Protein AF-A0A0Q5KAE8-F1 (afdb_monomer_lite)

pLDDT: mean 87.48, std 10.37, range [57.47, 95.56]

Foldseek 3Di:
DCLQPVPFDPVLSVQLVVQLVVLVVVLVVCVVDDDNPVSVVVSVVSSVVSNVVSVVVRVVVVVVVVVVVD

Sequence (70 aa):
MELDDPNLPPFARSWALIGADAVSEWVGRAEGGVACDAVEDLAVTLLVIIEQQAKVIAEMALRIERLASD

Structure (mmCIF, N/CA/C/O backbone):
data_AF-A0A0Q5KAE8-F1
#
_entry.id   AF-A0A0Q5KAE8-F1
#
loop_
_atom_site.group_PDB
_atom_site.id
_atom_site.type_symbol
_atom_site.label_atom_id
_atom_site.label_alt_id
_atom_site.label_comp_id
_atom_site.label_asym_id
_atom_site.label_entity_id
_atom_site.label_seq_id
_atom_site.pdbx_PDB_ins_code
_atom_site.Cartn_x
_atom_site.Cartn_y
_atom_site.Cartn_z
_atom_site.occupancy
_atom_site.B_iso_or_equiv
_atom_site.auth_seq_id
_atom_site.auth_comp_id
_atom_site.auth_asym_id
_atom_site.auth_atom_id
_atom_site.pdbx_PDB_model_num
ATOM 1 N N . MET A 1 1 ? -6.748 3.165 -10.602 1.00 59.12 1 MET A N 1
ATOM 2 C CA . MET A 1 1 ? -6.111 2.736 -9.345 1.00 59.12 1 MET A CA 1
ATOM 3 C C . MET A 1 1 ? -6.350 3.835 -8.336 1.00 59.12 1 MET A C 1
ATOM 5 O O . MET A 1 1 ? -6.123 4.988 -8.683 1.00 59.12 1 MET A O 1
ATOM 9 N N . GLU A 1 2 ? -6.896 3.510 -7.171 1.00 63.91 2 GLU A N 1
ATOM 10 C CA . GLU A 1 2 ? -7.400 4.498 -6.210 1.00 63.91 2 GLU A CA 1
ATOM 11 C C . GLU A 1 2 ? -6.578 4.377 -4.921 1.00 63.91 2 GLU A C 1
ATOM 13 O O . GLU A 1 2 ? -6.972 3.745 -3.949 1.00 63.91 2 GLU A O 1
ATOM 18 N N . LEU A 1 3 ? -5.359 4.926 -4.961 1.00 68.50 3 LEU A N 1
ATOM 19 C CA . LEU A 1 3 ? -4.398 4.879 -3.846 1.00 68.50 3 LEU A CA 1
ATOM 20 C C . LEU A 1 3 ? -4.823 5.768 -2.663 1.00 68.50 3 LEU A C 1
ATOM 22 O O . LEU A 1 3 ? -4.255 5.668 -1.579 1.00 68.50 3 LEU A O 1
ATOM 26 N N . ASP A 1 4 ? -5.832 6.613 -2.881 1.00 72.62 4 ASP A N 1
ATOM 27 C CA . ASP A 1 4 ? -6.415 7.529 -1.905 1.00 72.62 4 ASP A CA 1
ATOM 28 C C . ASP A 1 4 ? -7.864 7.145 -1.563 1.00 72.62 4 ASP A C 1
ATOM 30 O O . ASP A 1 4 ? -8.743 8.001 -1.512 1.00 72.62 4 ASP A O 1
ATOM 34 N N . ASP A 1 5 ? -8.140 5.849 -1.378 1.00 81.62 5 ASP A N 1
ATOM 35 C CA . ASP A 1 5 ? -9.482 5.373 -1.021 1.00 81.62 5 ASP A CA 1
ATOM 36 C C . ASP A 1 5 ? -9.931 5.988 0.327 1.00 81.62 5 ASP A C 1
ATOM 38 O O . ASP A 1 5 ? -9.347 5.681 1.378 1.00 81.62 5 ASP A O 1
ATOM 42 N N . PRO A 1 6 ? -10.974 6.846 0.338 1.00 80.12 6 PRO A N 1
ATOM 43 C CA . PRO A 1 6 ? -11.440 7.520 1.548 1.00 80.12 6 PRO A CA 1
ATOM 44 C C . PRO A 1 6 ? -12.107 6.565 2.546 1.00 80.12 6 PRO A C 1
ATOM 46 O O . PRO A 1 6 ? -12.349 6.957 3.688 1.00 80.12 6 PRO A O 1
ATOM 49 N N . ASN A 1 7 ? -12.408 5.329 2.139 1.00 84.75 7 ASN A N 1
ATOM 50 C CA . ASN A 1 7 ? -12.985 4.305 3.005 1.00 84.75 7 ASN A CA 1
ATOM 51 C C . ASN A 1 7 ? -11.920 3.545 3.807 1.00 84.75 7 ASN A C 1
ATOM 53 O O . ASN A 1 7 ? -12.266 2.777 4.708 1.00 84.75 7 ASN A O 1
ATOM 57 N N . LEU A 1 8 ? -10.630 3.742 3.508 1.00 87.12 8 LEU A N 1
ATOM 58 C CA . LEU A 1 8 ? -9.552 3.145 4.284 1.00 87.12 8 LEU A CA 1
ATOM 59 C C . LEU A 1 8 ? -9.325 3.907 5.599 1.00 87.12 8 LEU A C 1
ATOM 61 O O . LEU A 1 8 ? -9.319 5.142 5.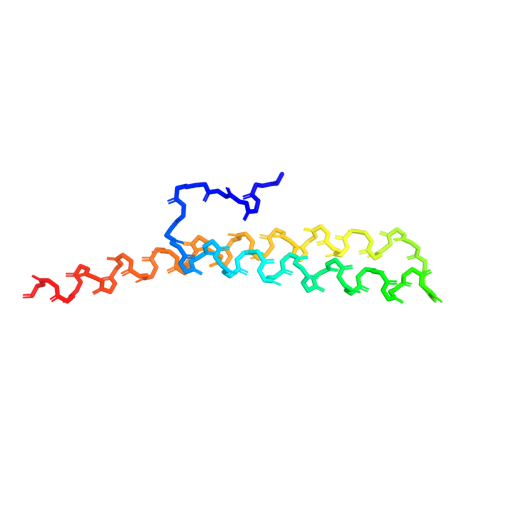620 1.00 87.12 8 LEU A O 1
ATOM 65 N N . PRO A 1 9 ? -9.042 3.193 6.703 1.00 91.19 9 PRO A N 1
ATOM 66 C CA . PRO A 1 9 ? -8.565 3.815 7.927 1.00 91.19 9 PRO A CA 1
ATOM 67 C C . PRO A 1 9 ? -7.315 4.682 7.683 1.00 91.19 9 PRO A C 1
ATOM 69 O O . PRO A 1 9 ? -6.484 4.327 6.837 1.00 91.19 9 PRO A O 1
ATOM 72 N N . PRO A 1 10 ? -7.100 5.763 8.462 1.00 91.19 10 PRO A N 1
ATOM 73 C CA . PRO A 1 10 ? -6.005 6.708 8.226 1.00 91.19 10 PRO A CA 1
ATOM 74 C C . PRO A 1 10 ? -4.612 6.071 8.109 1.00 91.19 10 PRO A C 1
ATOM 76 O O . PRO A 1 10 ? -3.817 6.485 7.270 1.00 91.19 10 PRO A O 1
ATOM 79 N N . PHE A 1 11 ? -4.312 5.038 8.903 1.00 89.69 11 PHE A N 1
ATOM 80 C CA . PHE A 1 11 ? -3.018 4.345 8.850 1.00 89.69 11 PHE A CA 1
ATOM 81 C C . PHE A 1 11 ? -2.841 3.509 7.569 1.00 89.69 11 PHE A C 1
ATOM 83 O O . PHE A 1 11 ? -1.749 3.479 7.008 1.00 89.69 11 PHE A O 1
ATOM 90 N N . ALA A 1 12 ? -3.901 2.862 7.075 1.00 93.25 12 ALA A N 1
ATOM 91 C CA . ALA A 1 12 ? -3.866 2.069 5.845 1.00 93.25 12 ALA A CA 1
ATOM 92 C C . ALA A 1 12 ? -3.746 2.973 4.612 1.00 93.25 12 ALA A C 1
ATOM 94 O O . ALA A 1 12 ? -2.962 2.702 3.706 1.00 93.25 12 ALA A O 1
ATOM 95 N N . ARG A 1 13 ? -4.458 4.103 4.625 1.00 92.19 13 ARG A N 1
ATOM 96 C CA . ARG A 1 13 ? -4.311 5.159 3.621 1.00 92.19 13 ARG A CA 1
ATOM 97 C C . ARG A 1 13 ? -2.896 5.749 3.626 1.00 92.19 13 ARG A C 1
ATOM 99 O O . ARG A 1 13 ? -2.287 5.894 2.573 1.00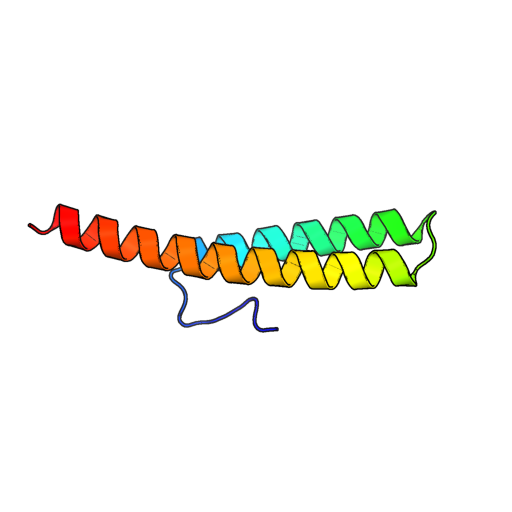 92.19 13 ARG A O 1
ATOM 106 N N . SER A 1 14 ? -2.330 6.016 4.806 1.00 93.00 14 SER A N 1
ATOM 107 C CA . SER A 1 14 ? -0.942 6.483 4.928 1.00 93.00 14 SER A CA 1
ATOM 108 C C . SER A 1 14 ? 0.064 5.476 4.363 1.00 93.00 14 SER A C 1
ATOM 110 O O . SER A 1 14 ? 1.034 5.894 3.740 1.00 93.00 14 SER A O 1
ATOM 112 N N . TRP A 1 15 ? -0.155 4.171 4.557 1.00 92.88 15 TRP A N 1
ATOM 113 C CA . TRP A 1 15 ? 0.669 3.128 3.939 1.00 92.88 15 TRP A CA 1
ATOM 114 C C . TRP A 1 15 ? 0.625 3.204 2.409 1.00 92.88 15 TRP A C 1
ATOM 116 O O . TRP A 1 15 ? 1.675 3.195 1.767 1.00 92.88 15 TRP A O 1
ATOM 126 N N . ALA A 1 16 ? -0.578 3.329 1.835 1.00 93.75 16 ALA A N 1
ATOM 127 C CA . ALA A 1 16 ? -0.759 3.419 0.390 1.00 93.75 16 ALA A CA 1
ATOM 128 C C . ALA A 1 16 ? -0.043 4.638 -0.213 1.00 93.75 16 ALA A C 1
ATOM 130 O O . ALA A 1 16 ? 0.685 4.496 -1.194 1.00 93.75 16 ALA A O 1
ATOM 131 N N . LEU A 1 17 ? -0.193 5.813 0.409 1.00 93.94 17 LEU A N 1
ATOM 132 C CA . LEU A 1 17 ? 0.425 7.058 -0.056 1.00 93.94 17 LEU A CA 1
ATOM 133 C C . LEU A 1 17 ? 1.956 7.016 0.028 1.00 93.94 17 LEU A C 1
ATOM 135 O O . LEU A 1 17 ? 2.626 7.308 -0.956 1.00 93.94 17 LEU A O 1
ATOM 139 N N . ILE A 1 18 ? 2.515 6.571 1.160 1.00 95.44 18 ILE A N 1
ATOM 140 C CA . ILE A 1 18 ? 3.974 6.444 1.324 1.00 95.44 18 ILE A CA 1
ATOM 141 C C . ILE A 1 18 ? 4.552 5.458 0.301 1.00 95.44 18 ILE A C 1
ATOM 143 O O . ILE A 1 18 ? 5.607 5.707 -0.282 1.00 95.44 18 ILE A O 1
ATOM 147 N N . GLY A 1 19 ? 3.865 4.336 0.066 1.00 94.81 19 GLY A N 1
ATOM 148 C CA . GLY A 1 19 ? 4.273 3.371 -0.950 1.00 94.81 19 GLY A CA 1
ATOM 149 C C . GLY A 1 19 ? 4.245 3.965 -2.360 1.00 94.81 19 GLY A C 1
ATOM 150 O O . GLY A 1 19 ? 5.181 3.756 -3.131 1.00 94.81 19 GLY A O 1
ATOM 151 N N . ALA A 1 20 ? 3.201 4.724 -2.695 1.00 94.38 20 ALA A N 1
ATOM 152 C CA . ALA A 1 20 ? 3.063 5.379 -3.992 1.00 94.38 20 ALA A CA 1
ATOM 153 C C . ALA A 1 20 ? 4.159 6.425 -4.247 1.00 94.38 20 ALA A C 1
ATOM 155 O O . ALA A 1 20 ? 4.727 6.466 -5.344 1.00 94.38 20 ALA A O 1
ATOM 156 N N . ASP A 1 21 ? 4.503 7.213 -3.227 1.00 95.06 21 ASP A N 1
ATOM 157 C CA . ASP A 1 21 ? 5.612 8.168 -3.280 1.00 95.06 21 ASP A CA 1
ATOM 158 C C . ASP A 1 21 ? 6.944 7.445 -3.532 1.00 95.06 21 ASP A C 1
ATOM 160 O O . ASP A 1 21 ? 7.716 7.845 -4.405 1.00 95.06 21 ASP A O 1
ATOM 164 N N . ALA A 1 22 ? 7.188 6.326 -2.840 1.00 95.38 22 ALA A N 1
ATOM 165 C CA . ALA A 1 22 ? 8.402 5.529 -3.016 1.00 95.38 22 ALA A CA 1
ATOM 166 C C . ALA A 1 22 ? 8.515 4.913 -4.423 1.00 95.38 22 ALA A C 1
ATOM 168 O O . ALA A 1 22 ? 9.605 4.887 -5.000 1.00 95.38 22 ALA A O 1
ATOM 169 N N . VAL A 1 23 ? 7.404 4.436 -4.999 1.00 94.12 23 VAL A N 1
ATOM 170 C CA . VAL A 1 23 ? 7.383 3.937 -6.385 1.00 94.12 23 VAL A CA 1
ATOM 171 C C . VAL A 1 23 ? 7.654 5.073 -7.369 1.00 94.12 23 VAL A C 1
ATOM 173 O O . VAL A 1 23 ? 8.469 4.903 -8.272 1.00 94.12 23 VAL A O 1
ATOM 176 N N . SER A 1 24 ? 7.037 6.239 -7.171 1.00 91.25 24 SER A N 1
ATOM 177 C CA . SER A 1 24 ? 7.242 7.411 -8.032 1.00 91.25 24 SER A CA 1
ATOM 178 C C . SER A 1 24 ? 8.698 7.883 -8.012 1.00 91.25 24 SER A C 1
ATOM 180 O O . SER A 1 24 ? 9.287 8.152 -9.059 1.00 91.25 24 SER A O 1
ATOM 182 N N . GLU A 1 25 ? 9.319 7.919 -6.830 1.00 91.94 25 GLU A N 1
ATOM 183 C CA . GLU A 1 25 ? 10.738 8.243 -6.688 1.00 91.94 25 GLU A CA 1
ATOM 184 C C . GLU A 1 25 ? 11.633 7.207 -7.387 1.00 91.94 25 GLU A C 1
ATOM 186 O O . GLU A 1 25 ? 12.602 7.567 -8.059 1.00 91.94 25 GLU A O 1
ATOM 191 N N . TRP A 1 26 ? 11.313 5.917 -7.252 1.00 91.50 26 TRP A N 1
ATOM 192 C CA . TRP A 1 26 ? 12.051 4.846 -7.919 1.00 91.50 26 TRP A CA 1
ATOM 193 C C . TRP A 1 26 ? 11.970 4.951 -9.448 1.00 91.50 26 TRP A C 1
ATOM 195 O O . TRP A 1 26 ? 13.012 4.872 -10.104 1.00 91.50 26 TRP A O 1
ATOM 205 N N . VAL A 1 27 ? 10.779 5.200 -10.006 1.00 89.50 27 VAL A N 1
ATOM 206 C CA . VAL A 1 27 ? 10.583 5.416 -11.452 1.00 89.50 27 VAL A CA 1
ATOM 207 C C . VAL A 1 27 ? 11.434 6.588 -11.941 1.00 89.50 27 VAL A C 1
ATOM 209 O O . VAL A 1 27 ? 12.213 6.418 -12.878 1.00 89.50 27 VAL A O 1
ATOM 212 N N . GLY A 1 28 ? 11.394 7.733 -11.248 1.00 87.25 28 GLY A N 1
ATOM 213 C CA . GLY A 1 28 ? 12.181 8.913 -11.628 1.00 87.25 28 GLY A CA 1
ATOM 214 C C . GLY A 1 28 ? 13.700 8.681 -11.628 1.00 87.25 28 GLY A C 1
AT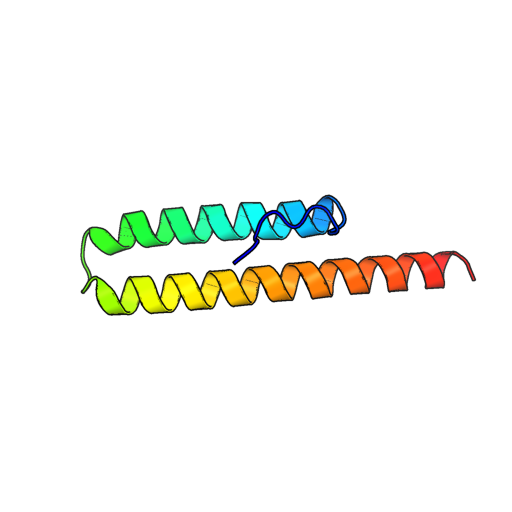OM 215 O O . GLY A 1 28 ? 14.426 9.314 -12.391 1.00 87.25 28 GLY A O 1
ATOM 216 N N . ARG A 1 29 ? 14.209 7.745 -10.814 1.00 85.19 29 ARG A N 1
ATOM 217 C CA . ARG A 1 29 ? 15.626 7.327 -10.857 1.00 85.19 29 ARG A CA 1
ATOM 218 C C . ARG A 1 29 ? 15.917 6.365 -12.014 1.00 85.19 29 ARG A C 1
ATOM 220 O O . ARG A 1 29 ? 17.023 6.385 -12.553 1.00 85.19 29 ARG A O 1
ATOM 227 N N . ALA A 1 30 ? 14.963 5.507 -12.369 1.00 80.75 30 ALA A N 1
ATOM 228 C CA . ALA A 1 30 ? 15.119 4.469 -13.387 1.00 80.75 30 ALA A CA 1
ATOM 229 C C . ALA A 1 30 ? 15.073 5.018 -14.825 1.00 80.75 30 ALA A C 1
ATOM 231 O O . ALA A 1 30 ? 15.824 4.541 -15.681 1.00 80.75 30 ALA A O 1
ATOM 232 N N . GLU A 1 31 ? 14.290 6.075 -15.069 1.00 68.12 31 GLU A N 1
ATOM 233 C CA . GLU A 1 31 ? 14.265 6.819 -16.342 1.00 68.12 31 GLU A CA 1
ATOM 234 C C . GLU A 1 31 ? 15.650 7.374 -16.746 1.00 68.12 31 GLU A C 1
ATOM 236 O O . GLU A 1 31 ? 15.901 7.651 -17.917 1.00 68.12 31 GLU A O 1
ATOM 241 N N 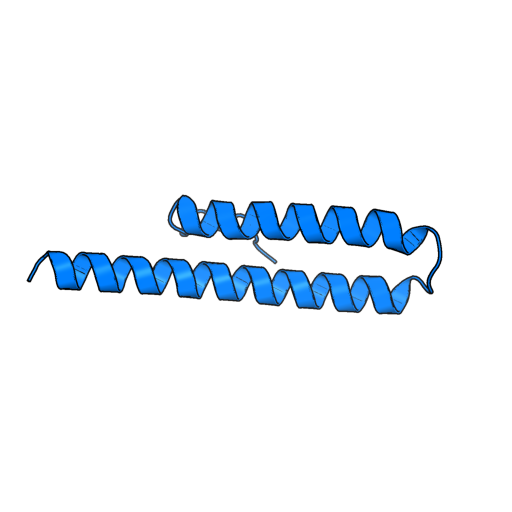. GLY A 1 32 ? 16.596 7.469 -15.803 1.00 68.06 32 GLY A N 1
ATOM 242 C CA . GLY A 1 32 ? 17.982 7.865 -16.053 1.00 68.06 32 GLY A CA 1
ATOM 243 C C . GLY A 1 32 ? 18.910 6.781 -16.629 1.00 68.06 32 GLY A C 1
ATOM 244 O O . GLY A 1 32 ? 20.078 7.091 -16.869 1.00 68.06 32 GLY A O 1
ATOM 245 N N . GLY A 1 33 ? 18.468 5.527 -16.842 1.00 62.75 33 GLY A N 1
ATOM 246 C CA . GLY A 1 33 ? 19.395 4.467 -17.284 1.00 62.75 33 GLY A CA 1
ATOM 247 C C . GLY A 1 33 ? 18.857 3.101 -17.741 1.00 62.75 33 GLY A C 1
ATOM 248 O O . GLY A 1 33 ? 19.681 2.240 -18.054 1.00 62.75 33 GLY A O 1
ATOM 249 N N . VAL A 1 34 ? 17.542 2.850 -17.803 1.00 57.47 34 VAL A N 1
ATOM 250 C CA . VAL A 1 34 ? 16.980 1.540 -18.217 1.00 57.47 34 VAL A CA 1
ATOM 251 C C . VAL A 1 34 ? 15.817 1.728 -19.203 1.00 57.47 34 VAL A C 1
ATOM 253 O O . VAL A 1 34 ? 15.179 2.775 -19.214 1.00 57.47 34 VAL A O 1
ATOM 256 N N . ALA A 1 35 ? 15.558 0.731 -20.058 1.00 60.66 35 ALA A N 1
ATOM 257 C CA . ALA A 1 35 ? 14.449 0.735 -21.015 1.00 60.66 35 ALA A CA 1
ATOM 258 C C . ALA A 1 35 ? 13.099 1.022 -20.322 1.00 60.66 35 ALA A C 1
ATOM 260 O O . ALA A 1 35 ? 12.705 0.304 -19.403 1.00 60.66 35 ALA A O 1
ATOM 261 N N . CYS A 1 36 ? 12.430 2.075 -20.796 1.00 70.81 36 CYS A N 1
ATOM 262 C CA . CYS A 1 36 ? 11.274 2.741 -20.189 1.00 70.81 36 CYS A CA 1
ATOM 263 C C . CYS A 1 36 ? 10.097 1.797 -19.872 1.00 70.81 36 CYS A C 1
ATOM 265 O O . CYS A 1 36 ? 9.533 1.854 -18.783 1.00 70.81 36 CYS A O 1
ATOM 267 N N . ASP A 1 37 ? 9.781 0.873 -20.781 1.00 76.62 37 ASP A N 1
ATOM 268 C CA . ASP A 1 37 ? 8.528 0.105 -20.728 1.00 76.62 37 ASP A CA 1
ATOM 269 C C . ASP A 1 37 ? 8.490 -0.913 -19.570 1.00 76.62 37 ASP A C 1
ATOM 271 O O . ASP A 1 37 ? 7.490 -1.047 -18.869 1.00 76.62 37 ASP A O 1
ATOM 275 N N . ALA A 1 38 ? 9.606 -1.602 -19.301 1.00 82.19 38 ALA A N 1
ATOM 276 C CA . ALA A 1 38 ? 9.672 -2.590 -18.217 1.00 82.19 38 ALA A CA 1
ATOM 277 C C . ALA A 1 38 ? 9.620 -1.943 -16.820 1.00 82.19 38 ALA A C 1
ATOM 279 O O . ALA A 1 38 ? 9.211 -2.578 -15.847 1.00 82.19 38 ALA A O 1
ATOM 280 N N . VAL A 1 39 ? 10.062 -0.686 -16.717 1.00 86.94 39 VAL A N 1
ATOM 281 C CA . VAL A 1 39 ? 10.004 0.101 -15.480 1.00 86.94 39 VAL A CA 1
ATOM 282 C C . VAL A 1 39 ? 8.565 0.516 -15.194 1.00 86.94 39 VAL A C 1
ATOM 284 O O . VAL A 1 39 ? 8.118 0.388 -14.056 1.00 86.94 39 VAL A O 1
ATOM 287 N N . GLU A 1 40 ? 7.834 0.955 -16.219 1.00 87.38 40 GLU A N 1
ATOM 288 C CA . GLU A 1 40 ? 6.433 1.360 -16.100 1.00 87.38 40 GLU A CA 1
ATOM 289 C C . GLU A 1 40 ? 5.532 0.181 -15.691 1.00 87.38 40 GLU A C 1
ATOM 291 O O . GLU A 1 40 ? 4.788 0.284 -14.712 1.00 87.38 40 GLU A O 1
ATOM 296 N N . ASP A 1 41 ? 5.675 -0.980 -16.340 1.00 90.62 41 ASP A N 1
ATOM 297 C CA . ASP A 1 41 ? 4.923 -2.198 -15.993 1.00 90.62 41 ASP A CA 1
ATOM 298 C C . ASP A 1 41 ? 5.180 -2.649 -14.545 1.00 90.62 41 ASP A C 1
ATOM 300 O O . ASP A 1 41 ? 4.264 -3.050 -13.807 1.00 90.62 41 ASP A O 1
ATOM 304 N N . LEU A 1 42 ? 6.440 -2.569 -14.105 1.00 91.6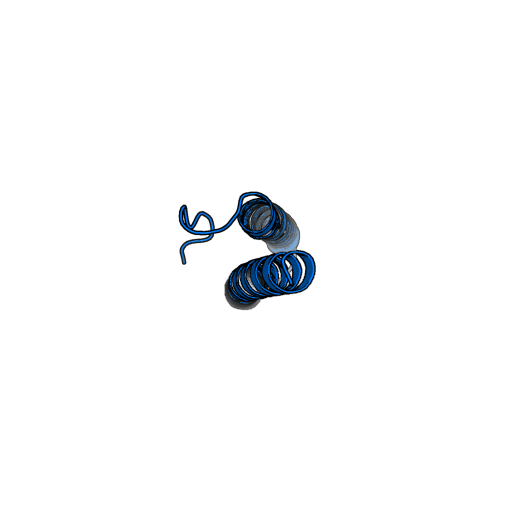2 42 LEU A N 1
ATOM 305 C CA . LEU A 1 42 ? 6.805 -2.897 -12.733 1.00 91.62 42 LEU A CA 1
ATOM 306 C C . LEU A 1 42 ? 6.247 -1.864 -11.745 1.00 91.62 42 LEU A C 1
ATOM 308 O O . LEU A 1 42 ? 5.746 -2.257 -10.692 1.00 91.62 42 LEU A O 1
ATOM 312 N N . ALA A 1 43 ? 6.266 -0.573 -12.081 1.00 92.44 43 ALA A N 1
ATOM 313 C CA . ALA A 1 43 ? 5.682 0.477 -11.252 1.00 92.44 43 ALA A CA 1
ATOM 314 C C . ALA A 1 43 ? 4.184 0.242 -11.030 1.00 92.44 43 ALA A C 1
ATOM 316 O O . ALA A 1 43 ? 3.723 0.236 -9.888 1.00 92.44 43 ALA A O 1
ATOM 317 N N . VAL A 1 44 ? 3.433 -0.050 -12.096 1.00 93.44 44 VAL A N 1
ATOM 318 C CA . VAL A 1 44 ? 2.005 -0.386 -12.001 1.00 93.44 44 VAL A CA 1
ATOM 319 C C . VAL A 1 44 ? 1.792 -1.602 -11.100 1.00 93.44 44 VAL A C 1
ATOM 321 O O . VAL A 1 44 ? 0.939 -1.572 -10.211 1.00 93.44 44 VAL A O 1
ATOM 324 N N . THR A 1 45 ? 2.597 -2.653 -11.274 1.00 94.81 45 THR A N 1
ATOM 325 C CA . THR A 1 45 ? 2.520 -3.865 -10.444 1.00 94.81 45 THR A CA 1
ATOM 326 C C . THR A 1 45 ? 2.762 -3.559 -8.964 1.00 94.81 45 THR A C 1
ATOM 328 O O . THR A 1 45 ? 2.019 -4.033 -8.102 1.00 94.81 45 THR A O 1
ATOM 331 N N . LEU A 1 46 ? 3.770 -2.741 -8.651 1.00 95.44 46 LEU A N 1
ATOM 332 C CA . LEU A 1 46 ? 4.085 -2.344 -7.279 1.00 95.44 46 LEU A CA 1
ATOM 333 C C . LEU A 1 46 ? 2.947 -1.544 -6.645 1.00 95.44 46 LEU A C 1
ATOM 335 O O . LEU A 1 46 ? 2.574 -1.823 -5.505 1.00 95.44 46 LEU A O 1
ATOM 339 N N . LEU A 1 47 ? 2.349 -0.606 -7.380 1.00 95.50 47 LEU A N 1
ATOM 340 C CA . LEU A 1 47 ? 1.228 0.178 -6.868 1.00 95.50 47 LEU A CA 1
ATOM 341 C C . LEU A 1 47 ? -0.011 -0.695 -6.590 1.00 95.50 47 LEU A C 1
ATOM 343 O O . LEU A 1 47 ? -0.672 -0.505 -5.569 1.00 95.50 47 LEU A O 1
ATOM 347 N N . VAL A 1 48 ? -0.283 -1.714 -7.420 1.00 95.12 48 VAL A N 1
ATOM 348 C CA . VAL A 1 48 ? -1.338 -2.708 -7.137 1.00 95.12 48 VAL A CA 1
ATOM 349 C C . VAL A 1 48 ? -1.044 -3.469 -5.843 1.00 95.12 48 VAL A C 1
ATOM 351 O O . VAL A 1 48 ? -1.940 -3.649 -5.019 1.00 95.12 48 VAL A O 1
ATOM 354 N N . ILE A 1 49 ? 0.199 -3.913 -5.638 1.00 95.56 49 ILE A N 1
ATOM 355 C CA . ILE A 1 49 ? 0.598 -4.624 -4.414 1.00 95.56 49 ILE A CA 1
ATOM 356 C C . ILE A 1 49 ? 0.393 -3.734 -3.184 1.00 95.56 49 ILE A C 1
ATOM 358 O O . ILE A 1 49 ? -0.169 -4.192 -2.188 1.00 95.56 49 ILE A O 1
ATOM 362 N N . ILE A 1 50 ? 0.801 -2.467 -3.262 1.00 95.44 50 ILE A N 1
ATOM 363 C CA . ILE A 1 50 ? 0.643 -1.486 -2.184 1.00 95.44 50 ILE A CA 1
ATOM 364 C C . ILE A 1 50 ? -0.839 -1.288 -1.834 1.00 95.44 50 ILE A C 1
ATOM 366 O O . ILE A 1 50 ? -1.198 -1.323 -0.654 1.00 95.44 50 ILE A O 1
ATOM 370 N N . GLU A 1 51 ? -1.711 -1.153 -2.838 1.00 93.62 51 GLU A N 1
ATOM 371 C CA . GLU A 1 51 ? -3.160 -1.027 -2.634 1.00 93.62 51 GLU A CA 1
ATOM 372 C C . GLU A 1 51 ? -3.738 -2.259 -1.913 1.00 93.62 51 GLU A C 1
ATOM 374 O O . GLU A 1 51 ? -4.519 -2.133 -0.966 1.00 93.62 51 GLU A O 1
ATOM 379 N N . GLN A 1 52 ? -3.325 -3.468 -2.309 1.00 94.50 52 GLN A N 1
ATOM 380 C CA . GLN A 1 52 ? -3.776 -4.701 -1.655 1.00 94.50 52 GLN A CA 1
ATOM 381 C C . GLN A 1 52 ? -3.261 -4.814 -0.217 1.00 94.50 52 GLN A C 1
ATOM 383 O O . GLN A 1 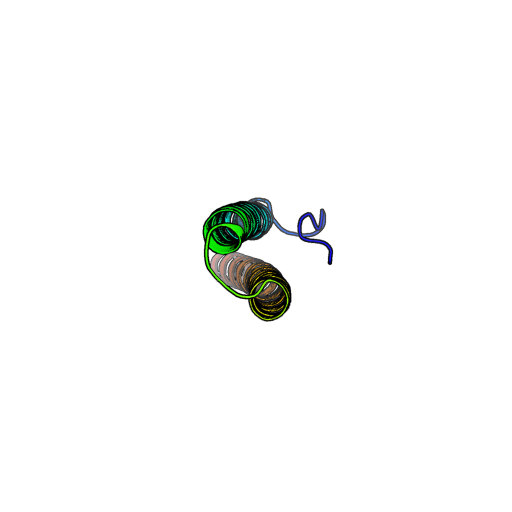52 ? -4.004 -5.219 0.678 1.00 94.50 52 GLN A O 1
ATOM 388 N N . GLN A 1 53 ? -2.016 -4.412 0.038 1.00 95.19 53 GLN A N 1
ATOM 389 C CA . GLN A 1 53 ? -1.464 -4.381 1.391 1.00 95.19 53 GLN A CA 1
ATOM 390 C C . GLN A 1 53 ? -2.225 -3.407 2.293 1.00 95.19 53 GLN A C 1
ATOM 392 O O . GLN A 1 53 ? -2.524 -3.762 3.431 1.00 95.19 53 GLN A O 1
ATOM 397 N N . ALA A 1 54 ? -2.605 -2.229 1.791 1.00 94.25 54 ALA A N 1
ATOM 398 C CA . ALA A 1 54 ? -3.410 -1.273 2.550 1.00 94.25 54 ALA A CA 1
ATOM 399 C C . ALA A 1 54 ? -4.757 -1.880 2.988 1.00 94.25 54 ALA A C 1
ATOM 401 O O . ALA A 1 54 ? -5.148 -1.748 4.150 1.00 94.25 54 ALA A O 1
ATOM 402 N N . LYS A 1 55 ? -5.427 -2.628 2.101 1.00 93.62 55 LYS A N 1
ATOM 403 C CA . LYS A 1 55 ? -6.680 -3.339 2.417 1.00 93.62 55 LYS A CA 1
ATOM 404 C C . LYS A 1 55 ? -6.481 -4.422 3.479 1.00 93.62 55 LYS A C 1
ATOM 406 O O . LYS A 1 55 ? -7.265 -4.501 4.422 1.00 93.62 55 LYS A O 1
ATOM 411 N N . VAL A 1 56 ? -5.409 -5.210 3.376 1.00 95.31 56 VAL A N 1
ATOM 412 C CA . VAL A 1 56 ? -5.067 -6.234 4.381 1.00 95.31 56 VAL A CA 1
ATOM 413 C C . VAL A 1 56 ? -4.772 -5.596 5.739 1.00 95.31 56 VAL A C 1
ATOM 415 O O . VAL A 1 56 ? -5.270 -6.065 6.760 1.00 95.31 56 VAL A O 1
ATOM 418 N N . ILE A 1 57 ? -4.005 -4.505 5.765 1.00 93.50 57 ILE A N 1
ATOM 419 C CA . ILE A 1 57 ? -3.682 -3.758 6.987 1.00 93.50 57 ILE A CA 1
ATOM 420 C C . ILE A 1 57 ? -4.963 -3.223 7.647 1.00 93.50 57 ILE A C 1
ATOM 422 O O . ILE A 1 57 ? -5.137 -3.371 8.858 1.00 93.50 57 ILE A O 1
ATOM 426 N N . ALA A 1 58 ? -5.886 -2.659 6.861 1.00 93.62 58 ALA A N 1
ATOM 427 C CA . ALA A 1 58 ? -7.185 -2.204 7.350 1.00 93.62 58 ALA A CA 1
ATOM 428 C C . ALA A 1 58 ? -8.008 -3.352 7.959 1.00 93.62 58 ALA A C 1
ATOM 430 O O . ALA A 1 58 ? -8.540 -3.223 9.062 1.00 93.62 58 ALA A O 1
ATOM 431 N N . GLU A 1 59 ? -8.073 -4.497 7.278 1.00 95.06 59 GLU A N 1
ATOM 432 C CA . GLU A 1 59 ? -8.799 -5.666 7.772 1.00 95.06 59 GLU A CA 1
ATOM 433 C C . GLU A 1 59 ? -8.189 -6.223 9.068 1.00 95.06 59 GLU A C 1
ATOM 435 O O . GLU A 1 59 ? -8.915 -6.565 10.006 1.00 95.06 59 GLU A O 1
ATOM 440 N N . MET A 1 60 ? -6.857 -6.292 9.154 1.00 95.38 60 MET A N 1
ATOM 441 C CA . MET A 1 60 ? -6.160 -6.741 10.359 1.00 95.38 60 MET A CA 1
ATOM 442 C C . MET A 1 60 ? -6.463 -5.844 11.559 1.00 95.38 60 MET A C 1
ATOM 444 O O . MET A 1 60 ? -6.720 -6.363 12.644 1.00 95.38 60 MET A O 1
ATOM 448 N N . ALA A 1 61 ? -6.492 -4.525 11.374 1.00 92.25 61 ALA A N 1
ATOM 449 C CA . ALA A 1 61 ? -6.824 -3.593 12.447 1.00 92.25 61 ALA A CA 1
ATOM 450 C C . ALA A 1 61 ? -8.252 -3.797 12.977 1.00 92.25 61 ALA A C 1
ATOM 452 O O . ALA A 1 61 ? -8.434 -3.935 14.183 1.00 92.25 61 ALA A O 1
ATOM 453 N N . LEU A 1 62 ? -9.246 -3.934 12.091 1.00 90.38 62 LEU A N 1
ATOM 454 C CA . LEU A 1 62 ? -10.637 -4.202 12.489 1.00 90.38 62 LEU A CA 1
ATOM 455 C C . LEU A 1 62 ? -10.781 -5.525 13.257 1.00 90.38 62 LEU A C 1
ATOM 457 O O . LEU A 1 62 ? -11.587 -5.638 14.182 1.00 90.38 62 LEU A O 1
ATOM 461 N N . ARG A 1 63 ? -10.005 -6.549 12.878 1.00 94.50 63 ARG A N 1
ATOM 462 C CA . ARG A 1 63 ? -9.970 -7.829 13.601 1.00 94.50 63 ARG A CA 1
ATOM 463 C C . ARG A 1 63 ? -9.353 -7.671 14.994 1.00 94.50 63 ARG A C 1
ATOM 465 O O . ARG A 1 63 ? -9.881 -8.249 15.938 1.00 94.50 63 ARG A O 1
ATOM 472 N N . ILE A 1 64 ? -8.280 -6.889 15.129 1.00 93.50 64 ILE A N 1
ATOM 473 C CA . ILE A 1 64 ? -7.640 -6.595 16.422 1.00 93.50 64 ILE A CA 1
ATOM 474 C C . ILE A 1 64 ? -8.597 -5.824 17.338 1.00 93.50 64 ILE A C 1
ATOM 476 O O . ILE A 1 64 ? -8.752 -6.201 18.494 1.00 93.50 64 ILE A O 1
ATOM 480 N N . GLU A 1 65 ? -9.275 -4.794 16.828 1.00 91.50 65 GLU A N 1
ATOM 481 C CA . GLU A 1 65 ? -10.253 -4.008 17.595 1.00 91.50 65 GLU A CA 1
ATOM 482 C C . GLU A 1 65 ? -11.405 -4.873 18.115 1.00 91.50 65 GLU A C 1
ATOM 484 O O . GLU A 1 65 ? -11.802 -4.749 19.274 1.00 91.50 65 GLU A O 1
ATOM 489 N N . ARG A 1 66 ? -11.907 -5.794 17.282 1.00 94.19 66 ARG A N 1
ATOM 490 C CA . ARG A 1 66 ? -12.945 -6.750 17.686 1.00 94.19 66 ARG A CA 1
ATOM 491 C C . ARG A 1 66 ? -12.465 -7.656 18.815 1.00 94.19 66 ARG A C 1
ATOM 493 O O . ARG A 1 66 ? -13.154 -7.770 19.815 1.00 94.19 66 ARG A O 1
ATOM 500 N N . LEU A 1 67 ? -11.275 -8.240 18.674 1.00 95.56 67 LEU A N 1
ATOM 501 C CA . LEU A 1 67 ? -10.688 -9.109 19.698 1.00 95.56 67 LEU A CA 1
ATOM 502 C C . LEU A 1 67 ? -10.379 -8.372 21.006 1.00 95.56 67 LEU A C 1
ATOM 504 O O . LEU A 1 67 ? -10.399 -8.987 22.061 1.00 95.56 67 LEU A O 1
ATOM 508 N N . ALA A 1 68 ? -10.067 -7.076 20.948 1.00 92.50 68 ALA A N 1
ATOM 509 C CA . ALA A 1 68 ? -9.843 -6.255 22.136 1.00 92.50 68 ALA A CA 1
ATOM 510 C C . ALA A 1 68 ? -11.148 -5.839 22.844 1.00 92.50 68 ALA A C 1
ATOM 512 O O . ALA A 1 68 ? -11.090 -5.315 23.956 1.00 92.50 68 ALA A O 1
ATOM 513 N N . SER A 1 69 ? -12.297 -6.024 22.187 1.00 85.94 69 SER A N 1
ATOM 514 C CA . SER A 1 69 ? -13.624 -5.669 22.703 1.00 85.94 69 SER A CA 1
ATOM 515 C C . SER A 1 69 ? -14.379 -6.859 23.318 1.00 85.94 69 SER A C 1
ATOM 517 O O . SER A 1 69 ? -15.437 -6.638 23.909 1.00 85.94 69 SER A O 1
ATOM 519 N N . ASP A 1 70 ? -13.843 -8.076 23.174 1.00 72.94 70 ASP A N 1
ATOM 520 C CA . ASP A 1 70 ? -14.339 -9.336 23.756 1.00 72.94 70 ASP A CA 1
ATOM 521 C C . ASP A 1 70 ? -13.636 -9.648 25.094 1.00 72.94 70 ASP A C 1
ATOM 523 O O . ASP A 1 70 ? -14.314 -10.174 26.010 1.00 72.94 70 ASP A O 1
#

Secondary structure (DSSP, 8-state):
--TT-TTS-HHHHHHHHHHHHHHHHHHHHHTTTS-HHHHHHHHHHHHHHHHHHHHHHHHHHHHHHHHH--

Radius of gyration: 15.23 Å; chains: 1; bounding box: 34×18×45 Å